Protein AF-A0AAD6ZI91-F1 (afdb_monomer_lite)

Secondary structure (DSSP, 8-state):
-HHHHHHHHHHHHHHHHHHHHHHHHHHHHHHHHHHHHHHHHHHHHHHHHHHHHTT-S-HHHHHHHHHHHHHHHHHHHHHHHHHHHHHHS-TT-HHHHHHHHHHHHHHHHHHHHHHHHHHHHHHHHHHHHHHHHHHTSPP--

Radius of gyration: 24.24 Å; chains: 1; bounding box: 62×18×85 Å

Structure (mmCIF, N/CA/C/O backbone):
data_AF-A0AAD6ZI91-F1
#
_entry.id   AF-A0AAD6ZI91-F1
#
loop_
_atom_site.group_PDB
_atom_site.id
_atom_site.type_symbol
_atom_site.label_atom_id
_atom_site.label_alt_id
_atom_site.label_comp_id
_atom_site.label_asym_id
_atom_site.label_entity_id
_atom_site.label_seq_id
_atom_site.pdbx_PDB_ins_code
_atom_site.Cartn_x
_atom_site.Cartn_y
_atom_site.Cartn_z
_atom_site.occupancy
_atom_site.B_iso_or_equiv
_atom_site.auth_seq_id
_atom_site.auth_comp_id
_atom_site.auth_asym_id
_atom_site.auth_atom_id
_atom_site.pdbx_PDB_model_num
ATOM 1 N N . MET A 1 1 ? 44.464 -7.536 -35.567 1.00 45.00 1 MET A N 1
ATOM 2 C CA . MET A 1 1 ? 43.016 -7.231 -35.688 1.00 45.00 1 MET A CA 1
ATOM 3 C C . MET A 1 1 ? 42.108 -8.171 -34.877 1.00 45.00 1 MET A C 1
ATOM 5 O O . MET A 1 1 ? 40.963 -7.805 -34.660 1.00 45.00 1 MET A O 1
ATOM 9 N N . ALA A 1 2 ? 42.577 -9.328 -34.381 1.00 44.47 2 ALA A N 1
ATOM 10 C CA . ALA A 1 2 ? 41.758 -10.246 -33.571 1.00 44.47 2 ALA A CA 1
ATOM 11 C C . ALA A 1 2 ? 41.501 -9.769 -32.120 1.00 44.47 2 ALA A C 1
ATOM 13 O O . ALA A 1 2 ? 40.443 -10.039 -31.564 1.00 44.47 2 ALA A O 1
ATOM 14 N N . GLU A 1 3 ? 42.417 -9.006 -31.516 1.00 38.66 3 GLU A N 1
ATOM 15 C CA . GLU A 1 3 ? 42.322 -8.605 -30.098 1.00 38.66 3 GLU A CA 1
ATOM 16 C C . GLU A 1 3 ? 41.256 -7.527 -29.821 1.00 38.66 3 GLU A C 1
ATOM 18 O O . GLU A 1 3 ? 40.603 -7.551 -28.779 1.00 38.66 3 GLU A O 1
ATOM 23 N N . LEU A 1 4 ? 40.994 -6.634 -30.783 1.00 39.25 4 LEU A N 1
ATOM 24 C CA . LEU A 1 4 ? 39.933 -5.621 -30.665 1.00 39.25 4 LEU A CA 1
ATOM 25 C C . LEU A 1 4 ? 38.525 -6.225 -30.787 1.00 39.25 4 LEU A C 1
ATOM 27 O O . LEU A 1 4 ? 37.583 -5.711 -30.188 1.00 39.25 4 LEU A O 1
ATOM 31 N N . ALA A 1 5 ? 38.377 -7.336 -31.514 1.00 39.50 5 ALA A N 1
ATOM 32 C CA . ALA A 1 5 ? 37.099 -8.033 -31.649 1.00 39.50 5 ALA A CA 1
ATOM 33 C C . ALA A 1 5 ? 36.721 -8.790 -30.362 1.00 39.50 5 ALA A C 1
ATOM 35 O O . ALA A 1 5 ? 35.559 -8.786 -29.960 1.00 39.50 5 ALA A O 1
ATOM 36 N N . VAL A 1 6 ? 37.703 -9.380 -29.670 1.00 45.41 6 VAL A N 1
ATOM 37 C CA . VAL A 1 6 ? 37.479 -10.126 -28.419 1.00 45.41 6 VAL A CA 1
ATOM 38 C C . VAL A 1 6 ? 37.111 -9.191 -27.260 1.00 45.41 6 VAL A C 1
ATOM 40 O O . VAL A 1 6 ? 36.199 -9.500 -26.493 1.00 45.41 6 VAL A O 1
ATOM 43 N N . GLY A 1 7 ? 37.736 -8.010 -27.169 1.00 40.66 7 GLY A N 1
ATOM 44 C CA . GLY A 1 7 ? 37.388 -7.002 -26.158 1.00 40.66 7 GLY A CA 1
ATOM 45 C C . GLY A 1 7 ? 35.959 -6.460 -26.302 1.00 40.66 7 GLY A C 1
ATOM 46 O O . GLY A 1 7 ? 35.267 -6.254 -25.304 1.00 40.66 7 GLY A O 1
ATOM 47 N N . LEU A 1 8 ? 35.478 -6.300 -27.540 1.00 42.25 8 LEU A N 1
ATOM 48 C CA . LEU A 1 8 ? 34.130 -5.799 -27.822 1.00 42.25 8 LEU A CA 1
ATOM 49 C C . LEU A 1 8 ? 33.044 -6.848 -27.519 1.00 42.25 8 LEU A C 1
ATOM 51 O O . LEU A 1 8 ? 31.996 -6.516 -26.965 1.00 42.25 8 LEU A O 1
ATOM 55 N N . ILE A 1 9 ? 33.320 -8.123 -27.813 1.00 46.88 9 ILE A N 1
ATOM 56 C CA . ILE A 1 9 ? 32.432 -9.248 -27.481 1.00 46.88 9 ILE A CA 1
ATOM 57 C C . ILE A 1 9 ? 32.377 -9.461 -25.958 1.00 46.88 9 ILE A C 1
ATOM 59 O O . ILE A 1 9 ? 31.293 -9.655 -25.407 1.00 46.88 9 ILE A O 1
ATOM 63 N N . GLY A 1 10 ? 33.510 -9.346 -25.255 1.00 42.78 10 GLY A N 1
ATOM 64 C CA . GLY A 1 10 ? 33.567 -9.437 -23.791 1.00 42.78 10 GLY A CA 1
ATOM 65 C C . GLY A 1 10 ? 32.819 -8.303 -23.074 1.00 42.78 10 GLY A C 1
ATOM 66 O O . GLY A 1 10 ? 32.106 -8.547 -22.096 1.00 42.78 10 GLY A O 1
ATOM 67 N N . ALA A 1 11 ? 32.904 -7.072 -23.590 1.00 48.59 11 ALA A N 1
ATOM 68 C CA . ALA A 1 11 ? 32.147 -5.928 -23.077 1.00 48.59 11 ALA A CA 1
ATOM 69 C C . ALA A 1 11 ? 30.633 -6.066 -23.338 1.00 48.59 11 ALA A C 1
ATOM 71 O O . ALA A 1 11 ? 29.820 -5.807 -22.453 1.00 48.59 11 ALA A O 1
ATOM 72 N N . ALA A 1 12 ? 30.232 -6.542 -24.520 1.00 48.31 12 ALA A N 1
ATOM 73 C CA . ALA A 1 12 ? 28.825 -6.793 -24.832 1.00 48.31 12 ALA A CA 1
ATOM 74 C C . ALA A 1 12 ? 28.229 -7.936 -23.986 1.00 48.31 12 ALA A C 1
ATOM 76 O O . ALA A 1 12 ? 27.095 -7.828 -23.516 1.00 48.31 12 ALA A O 1
ATOM 77 N N . ALA A 1 13 ? 28.998 -9.000 -23.728 1.00 49.25 13 ALA A N 1
ATOM 78 C CA . ALA A 1 13 ? 28.570 -10.130 -22.904 1.00 49.25 13 ALA A CA 1
ATOM 79 C C . ALA A 1 13 ? 28.419 -9.761 -21.417 1.00 49.25 13 ALA A C 1
ATOM 81 O O . ALA A 1 13 ? 27.448 -10.162 -20.775 1.00 49.25 13 ALA A O 1
ATOM 82 N N . THR A 1 14 ? 29.329 -8.950 -20.867 1.00 53.03 14 THR A N 1
ATOM 83 C CA . THR A 1 14 ? 29.230 -8.456 -19.479 1.00 53.03 14 THR A CA 1
ATOM 84 C C . THR A 1 14 ? 28.073 -7.476 -19.298 1.00 53.03 14 THR A C 1
ATOM 86 O O . THR A 1 14 ? 27.335 -7.569 -18.315 1.00 53.03 14 THR A O 1
ATOM 89 N N . VAL A 1 15 ? 27.838 -6.600 -20.278 1.00 49.47 15 VAL A N 1
ATOM 90 C CA . VAL A 1 15 ? 26.662 -5.722 -20.300 1.00 49.47 15 VAL A CA 1
ATOM 91 C C . VAL A 1 15 ? 25.368 -6.546 -20.416 1.00 49.47 15 VAL A C 1
ATOM 93 O O . VAL A 1 15 ? 24.434 -6.295 -19.658 1.00 49.47 15 VAL A O 1
ATOM 96 N N . GLY A 1 16 ? 25.323 -7.586 -21.255 1.00 47.31 16 GLY A N 1
ATOM 97 C CA . GLY A 1 16 ? 24.177 -8.500 -21.384 1.00 47.31 16 GLY A CA 1
ATOM 98 C C . GLY A 1 16 ? 23.875 -9.330 -20.124 1.00 47.31 16 GLY A C 1
ATOM 99 O O . GLY A 1 16 ? 22.719 -9.455 -19.710 1.00 47.31 16 GLY A O 1
ATOM 100 N N . ALA A 1 17 ? 24.902 -9.844 -19.444 1.00 49.19 17 ALA A N 1
ATOM 101 C CA . ALA A 1 17 ? 24.739 -10.598 -18.198 1.00 49.19 17 ALA A CA 1
ATOM 102 C C . ALA A 1 17 ? 24.285 -9.703 -17.028 1.00 49.19 17 ALA A C 1
ATOM 104 O O . ALA A 1 17 ? 23.400 -10.088 -16.255 1.00 49.19 17 ALA A O 1
ATOM 105 N N . ALA A 1 18 ? 24.820 -8.479 -16.929 1.00 49.34 18 ALA A N 1
ATOM 106 C CA . ALA A 1 18 ? 24.372 -7.474 -15.964 1.00 49.34 18 ALA A CA 1
ATOM 107 C C . ALA A 1 18 ? 22.937 -6.975 -16.252 1.00 49.34 18 ALA A C 1
ATOM 109 O O . ALA A 1 18 ? 22.188 -6.651 -15.324 1.00 49.34 18 ALA A O 1
ATOM 110 N N . GLN A 1 19 ? 22.515 -6.946 -17.522 1.00 51.47 19 GLN A N 1
ATOM 111 C CA . GLN A 1 19 ? 21.155 -6.582 -17.949 1.00 51.47 19 GLN A CA 1
ATOM 112 C C . GLN A 1 19 ? 20.096 -7.590 -17.479 1.00 51.47 19 GLN A C 1
ATOM 114 O O . GLN A 1 19 ? 19.049 -7.186 -16.963 1.00 51.47 19 GLN A O 1
ATOM 119 N N . LEU A 1 20 ? 20.367 -8.892 -17.609 1.00 48.25 20 LEU A N 1
ATOM 120 C CA . LEU A 1 20 ? 19.436 -9.946 -17.190 1.00 48.25 20 LEU A CA 1
ATOM 121 C C . LEU A 1 20 ? 19.315 -10.045 -15.663 1.00 48.25 20 LEU A C 1
ATOM 123 O O . LEU A 1 20 ? 18.210 -10.189 -15.138 1.00 48.25 20 LEU A O 1
ATOM 127 N N . THR A 1 21 ? 20.420 -9.903 -14.929 1.00 50.53 21 THR A N 1
ATOM 128 C CA . THR A 1 21 ? 20.431 -9.992 -13.456 1.00 50.53 21 THR A CA 1
ATOM 129 C C . THR A 1 21 ? 19.853 -8.750 -12.768 1.00 50.53 21 THR A C 1
ATOM 131 O O . THR A 1 21 ? 19.132 -8.870 -11.774 1.00 50.53 21 THR A O 1
ATOM 134 N N . SER A 1 22 ? 20.094 -7.542 -13.289 1.00 51.53 22 SER A N 1
ATOM 135 C CA . SER A 1 22 ? 19.602 -6.305 -12.659 1.00 51.53 22 SER A CA 1
ATOM 136 C C . SER A 1 22 ? 18.100 -6.057 -12.872 1.00 51.53 22 SER A C 1
ATOM 138 O O . SER A 1 22 ? 17.418 -5.605 -11.943 1.00 51.53 22 SER A O 1
ATOM 140 N N . GLY A 1 23 ? 17.563 -6.393 -14.052 1.00 56.59 23 GLY A N 1
ATOM 141 C CA . GLY A 1 23 ? 16.133 -6.287 -14.365 1.00 56.59 23 GLY A CA 1
ATOM 142 C C . GLY A 1 23 ? 15.273 -7.330 -13.649 1.00 56.59 23 GLY A C 1
ATOM 143 O O . GLY A 1 23 ? 14.232 -6.984 -13.079 1.00 56.59 23 GLY A O 1
ATOM 144 N N . SER A 1 24 ? 15.732 -8.585 -13.613 1.00 64.94 24 SER A N 1
ATOM 145 C CA . SER A 1 24 ? 15.040 -9.679 -12.916 1.00 64.94 24 SER A CA 1
ATOM 146 C C . SER A 1 24 ? 15.066 -9.488 -11.397 1.00 64.94 24 SER A C 1
ATOM 148 O O . SER A 1 24 ? 14.025 -9.569 -10.746 1.00 64.94 24 SER A O 1
ATOM 150 N N . GLY A 1 25 ? 16.218 -9.114 -10.826 1.00 84.06 25 GLY A N 1
ATOM 151 C CA . GLY A 1 25 ? 16.362 -8.909 -9.385 1.00 84.06 25 GLY A CA 1
ATOM 152 C C . GLY A 1 25 ? 15.612 -7.685 -8.847 1.00 84.06 25 GLY A C 1
ATOM 153 O O . GLY A 1 25 ? 15.136 -7.690 -7.711 1.00 84.06 25 GLY A O 1
ATOM 154 N N . PHE A 1 26 ? 15.485 -6.600 -9.621 1.00 87.50 26 PHE A N 1
ATOM 155 C CA . PHE A 1 26 ? 14.633 -5.473 -9.219 1.00 87.50 26 PHE A CA 1
ATOM 156 C C . PHE A 1 26 ? 13.160 -5.886 -9.182 1.00 87.50 26 PHE A C 1
ATOM 158 O O . PHE A 1 26 ? 12.507 -5.721 -8.152 1.00 87.50 26 PHE A O 1
ATOM 165 N N . THR A 1 27 ? 12.678 -6.469 -10.274 1.00 89.44 27 THR A N 1
ATOM 166 C CA . THR A 1 27 ? 11.283 -6.879 -10.436 1.00 89.44 27 THR A CA 1
ATOM 167 C C . THR A 1 27 ? 10.875 -7.913 -9.390 1.00 89.44 27 THR A C 1
ATOM 169 O O . THR A 1 27 ? 9.946 -7.658 -8.628 1.00 89.44 27 THR A O 1
ATOM 172 N N . GLY A 1 28 ? 11.632 -9.006 -9.245 1.00 90.12 28 GLY A N 1
ATOM 173 C CA . GLY A 1 28 ? 11.311 -10.074 -8.294 1.00 90.12 28 GLY A CA 1
ATOM 174 C C . GLY A 1 28 ? 11.256 -9.597 -6.837 1.00 90.12 28 GLY A C 1
ATOM 175 O O . GLY A 1 28 ? 10.361 -9.982 -6.085 1.00 90.12 28 GLY A O 1
ATOM 176 N N . ARG A 1 29 ? 12.140 -8.673 -6.427 1.00 93.31 29 ARG A N 1
ATOM 177 C CA . ARG A 1 29 ? 12.071 -8.063 -5.081 1.00 93.31 29 ARG A CA 1
ATOM 178 C C . ARG A 1 29 ? 10.816 -7.219 -4.886 1.00 93.31 29 ARG A C 1
ATOM 180 O O . ARG A 1 29 ? 10.263 -7.188 -3.784 1.00 93.31 29 ARG A O 1
ATOM 187 N N . HIS A 1 30 ? 10.391 -6.500 -5.919 1.00 94.81 30 HIS A N 1
ATOM 188 C CA . HIS A 1 30 ? 9.218 -5.638 -5.846 1.00 94.81 30 HIS A CA 1
ATOM 189 C C . HIS A 1 30 ? 7.910 -6.430 -5.900 1.00 94.81 30 HIS A C 1
ATOM 191 O O . HIS A 1 30 ? 7.015 -6.111 -5.122 1.00 94.81 30 HIS A O 1
ATOM 197 N N . GLU A 1 31 ? 7.840 -7.503 -6.686 1.00 93.94 31 GLU A N 1
ATOM 198 C CA . GLU A 1 31 ? 6.738 -8.473 -6.657 1.00 93.94 31 GLU A CA 1
ATOM 199 C C . GLU A 1 31 ? 6.641 -9.187 -5.311 1.00 93.94 31 GLU A C 1
ATOM 201 O O . GLU A 1 31 ? 5.564 -9.276 -4.731 1.00 93.94 31 GLU A O 1
ATOM 206 N N . SER A 1 32 ? 7.771 -9.655 -4.770 1.00 95.06 32 SER A N 1
ATOM 207 C CA . SER A 1 32 ? 7.792 -10.271 -3.443 1.00 95.06 32 SER A CA 1
ATOM 208 C C . SER A 1 32 ? 7.345 -9.289 -2.364 1.00 95.06 32 SER A C 1
ATOM 210 O O . SER A 1 32 ? 6.570 -9.664 -1.492 1.00 95.06 32 SER A O 1
ATOM 212 N N . SER A 1 33 ? 7.798 -8.029 -2.440 1.00 94.56 33 SER A N 1
ATOM 213 C CA . SER A 1 33 ? 7.320 -6.980 -1.533 1.00 94.56 33 SER A CA 1
ATOM 214 C C . SER A 1 33 ? 5.816 -6.779 -1.699 1.00 94.56 33 SER A C 1
ATOM 216 O O . SER A 1 33 ? 5.113 -6.765 -0.708 1.00 94.56 33 SER A O 1
ATOM 218 N N . HIS A 1 34 ? 5.316 -6.661 -2.932 1.00 95.50 34 HIS A N 1
ATOM 219 C CA . HIS A 1 34 ? 3.890 -6.486 -3.210 1.00 95.50 34 HIS A CA 1
ATOM 220 C C . HIS A 1 34 ? 3.045 -7.622 -2.617 1.00 95.50 34 HIS A C 1
ATOM 222 O O . HIS A 1 34 ? 2.086 -7.347 -1.907 1.00 95.50 34 HIS A O 1
ATOM 228 N N . ARG A 1 35 ? 3.450 -8.887 -2.806 1.00 95.75 35 ARG A N 1
ATOM 229 C CA . ARG A 1 35 ? 2.781 -10.039 -2.175 1.00 95.75 35 ARG A CA 1
ATOM 230 C C . ARG A 1 35 ? 2.750 -9.928 -0.650 1.00 95.75 35 ARG A C 1
ATOM 232 O O . ARG A 1 35 ? 1.738 -10.256 -0.045 1.00 95.75 35 ARG A O 1
ATOM 239 N N . GLN A 1 36 ? 3.841 -9.470 -0.035 1.00 95.81 36 GLN A N 1
ATOM 240 C CA . GLN A 1 36 ? 3.896 -9.263 1.412 1.00 95.81 36 GLN A CA 1
ATOM 241 C C . GLN A 1 36 ? 2.942 -8.151 1.870 1.00 95.81 36 GLN A C 1
ATOM 243 O O . GLN A 1 36 ? 2.226 -8.357 2.845 1.00 95.81 36 GLN A O 1
ATOM 248 N N . GLU A 1 37 ? 2.895 -7.019 1.161 1.00 94.75 37 GLU A N 1
ATOM 249 C CA . GLU A 1 37 ? 1.968 -5.925 1.480 1.00 94.75 37 GLU A CA 1
ATOM 250 C C . GLU A 1 37 ? 0.502 -6.390 1.372 1.00 94.75 37 GLU A C 1
ATOM 252 O O . GLU A 1 37 ? -0.268 -6.144 2.292 1.00 94.75 37 GLU A O 1
ATOM 257 N N . MET A 1 38 ? 0.139 -7.160 0.335 1.00 94.62 38 MET A N 1
ATOM 258 C CA . MET A 1 38 ? -1.216 -7.723 0.196 1.00 94.62 38 MET A CA 1
ATOM 259 C C . MET A 1 38 ? -1.599 -8.646 1.361 1.00 94.62 38 MET A C 1
ATOM 261 O O . MET A 1 38 ? -2.737 -8.636 1.834 1.00 94.62 38 MET A O 1
ATOM 265 N N . ILE A 1 39 ? -0.657 -9.483 1.812 1.00 96.38 39 ILE A N 1
ATOM 266 C CA . ILE A 1 39 ? -0.866 -10.363 2.970 1.00 96.38 39 ILE A CA 1
ATOM 267 C C . ILE A 1 39 ? -1.090 -9.523 4.230 1.00 96.38 39 ILE A C 1
ATOM 269 O O . ILE A 1 39 ? -1.970 -9.845 5.025 1.00 96.38 39 ILE A O 1
ATOM 273 N N . GLU A 1 40 ? -0.323 -8.447 4.411 1.00 94.94 40 GLU A N 1
ATOM 274 C CA . GLU A 1 40 ? -0.474 -7.536 5.546 1.00 94.94 40 GLU A CA 1
ATOM 275 C C . GLU A 1 40 ? -1.824 -6.808 5.520 1.00 94.94 40 GLU A C 1
ATOM 277 O O . GLU A 1 40 ? -2.512 -6.780 6.539 1.00 94.94 40 GLU A O 1
ATOM 282 N N . THR A 1 41 ? -2.262 -6.315 4.360 1.00 94.81 41 THR A N 1
ATOM 283 C CA . THR A 1 41 ? -3.594 -5.717 4.176 1.00 94.81 41 THR A CA 1
ATOM 284 C C . THR A 1 41 ? -4.699 -6.696 4.542 1.00 94.81 41 THR A C 1
ATOM 286 O O . THR A 1 41 ? -5.577 -6.360 5.336 1.00 94.81 41 THR A O 1
ATOM 289 N N . ARG A 1 42 ? -4.636 -7.933 4.027 1.00 94.88 42 ARG A N 1
ATOM 290 C CA . ARG A 1 42 ? -5.619 -8.976 4.351 1.00 94.88 42 ARG A CA 1
ATOM 291 C C . ARG A 1 42 ? -5.630 -9.288 5.844 1.00 94.88 42 ARG A C 1
ATOM 293 O O . ARG A 1 42 ? -6.695 -9.296 6.446 1.00 94.88 42 ARG A O 1
ATOM 300 N N . ARG A 1 43 ? -4.458 -9.457 6.458 1.00 95.56 43 ARG A N 1
ATOM 301 C CA . ARG A 1 43 ? -4.350 -9.692 7.902 1.00 95.56 43 ARG A CA 1
ATOM 302 C C . ARG A 1 43 ? -4.954 -8.545 8.711 1.00 95.56 43 ARG A C 1
ATOM 304 O O . ARG A 1 43 ? -5.666 -8.796 9.675 1.00 95.56 43 ARG A O 1
ATOM 311 N N . ASN A 1 44 ? -4.698 -7.297 8.321 1.00 94.38 44 ASN A N 1
ATOM 312 C CA . ASN A 1 44 ? -5.301 -6.139 8.974 1.00 94.38 44 ASN A CA 1
ATOM 313 C C . ASN A 1 44 ? -6.832 -6.147 8.838 1.00 94.38 44 ASN A C 1
ATOM 315 O O . ASN A 1 44 ? -7.521 -5.782 9.784 1.00 94.38 44 ASN A O 1
ATOM 319 N N . MET A 1 45 ? -7.377 -6.575 7.698 1.00 93.94 45 MET A N 1
ATOM 320 C CA . MET A 1 45 ? -8.825 -6.727 7.528 1.00 93.94 45 MET A CA 1
ATOM 321 C C . MET A 1 45 ? -9.400 -7.819 8.432 1.00 93.94 45 MET A C 1
ATOM 323 O O . MET A 1 45 ? -10.400 -7.574 9.101 1.00 93.94 45 MET A O 1
ATOM 327 N N . ASP A 1 46 ? -8.763 -8.987 8.486 1.00 93.75 46 ASP A N 1
ATOM 328 C CA . ASP A 1 46 ? -9.210 -10.105 9.323 1.00 93.75 46 ASP A CA 1
ATOM 329 C C . ASP A 1 46 ? -9.198 -9.717 10.814 1.00 93.75 46 ASP A C 1
ATOM 331 O O . ASP A 1 46 ? -10.179 -9.926 11.532 1.00 93.75 46 ASP A O 1
ATOM 335 N N . ASP A 1 47 ? -8.123 -9.058 11.260 1.00 91.75 47 ASP A N 1
ATOM 336 C CA . ASP A 1 47 ? -7.989 -8.527 12.619 1.00 91.75 47 ASP A CA 1
ATOM 337 C C . ASP A 1 47 ? -9.081 -7.491 12.940 1.00 91.75 47 ASP A C 1
ATOM 339 O O . ASP A 1 47 ? -9.629 -7.487 14.047 1.00 91.75 47 ASP A O 1
ATOM 343 N N . PHE A 1 48 ? -9.413 -6.619 11.983 1.00 92.69 48 PHE A N 1
ATOM 344 C CA . PHE A 1 48 ? -10.465 -5.619 12.152 1.00 92.69 48 PHE A CA 1
ATOM 345 C C . PHE A 1 48 ? -11.849 -6.260 12.274 1.00 92.69 48 PHE A C 1
ATOM 347 O O . PHE A 1 48 ? -12.604 -5.919 13.181 1.00 92.69 48 PHE A O 1
ATOM 354 N N . ILE A 1 49 ? -12.172 -7.221 11.403 1.00 90.88 49 ILE A N 1
ATOM 355 C CA . ILE A 1 49 ? -13.453 -7.943 11.413 1.00 90.88 49 ILE A CA 1
ATOM 356 C C . ILE A 1 49 ? -13.646 -8.674 12.747 1.00 90.88 49 ILE A C 1
ATOM 358 O O . ILE A 1 49 ? -14.732 -8.626 13.333 1.00 90.88 49 ILE A O 1
ATOM 362 N N . ALA A 1 50 ? -12.587 -9.289 13.279 1.00 89.25 50 ALA A N 1
ATOM 363 C CA . ALA A 1 50 ? -12.624 -9.901 14.603 1.00 89.25 50 ALA A CA 1
ATOM 364 C C . ALA A 1 50 ? -12.951 -8.868 15.702 1.00 89.25 50 ALA A C 1
ATOM 366 O O . ALA A 1 50 ? -13.813 -9.118 16.548 1.00 89.25 50 ALA A O 1
ATOM 367 N N . ASN A 1 51 ? -12.335 -7.681 15.665 1.00 86.12 51 ASN A N 1
ATOM 368 C CA . ASN A 1 51 ? -12.624 -6.608 16.623 1.00 86.12 51 ASN A CA 1
ATOM 369 C C . ASN A 1 51 ? -14.053 -6.054 16.471 1.00 86.12 51 ASN A C 1
ATOM 371 O O . ASN A 1 51 ? -14.721 -5.814 17.482 1.00 86.12 51 ASN A O 1
ATOM 375 N N . LEU A 1 52 ? -14.544 -5.903 15.238 1.00 88.38 52 LEU A N 1
ATOM 376 C CA . LEU A 1 52 ? -15.902 -5.444 14.940 1.00 88.38 52 LEU A CA 1
ATOM 377 C C . LEU A 1 52 ? -16.949 -6.395 15.536 1.00 88.38 52 LEU A C 1
ATOM 379 O O . LEU A 1 52 ? -17.848 -5.953 16.248 1.00 88.38 52 LEU A O 1
ATOM 383 N N . SER A 1 53 ? -16.771 -7.710 15.352 1.00 85.12 53 SER A N 1
ATOM 384 C CA . SER A 1 53 ? -17.676 -8.734 15.903 1.00 85.12 53 SER A CA 1
ATOM 385 C C . SER A 1 53 ? -17.771 -8.712 17.435 1.00 85.12 53 SER A C 1
ATOM 387 O O . SER A 1 53 ? -18.775 -9.124 18.010 1.00 85.12 53 SER A O 1
ATOM 389 N N . SER A 1 54 ? -16.743 -8.185 18.107 1.00 84.19 54 SER A N 1
ATOM 390 C CA . SER A 1 54 ? -16.694 -8.056 19.565 1.00 84.19 54 SER A CA 1
ATOM 391 C C . SER A 1 54 ? -17.307 -6.756 20.109 1.00 84.19 54 SER A C 1
ATOM 393 O O . SER A 1 54 ? -17.252 -6.525 21.319 1.00 84.19 54 SER A O 1
ATOM 395 N N . GLY A 1 55 ? -17.857 -5.895 19.241 1.00 83.81 55 GLY A N 1
ATOM 396 C CA . GLY A 1 55 ? -18.470 -4.616 19.623 1.00 83.81 55 GLY A CA 1
ATOM 397 C C . GLY A 1 55 ? -17.476 -3.573 20.151 1.00 83.81 55 GLY A C 1
ATOM 398 O O . GLY A 1 55 ? -17.852 -2.697 20.927 1.00 83.81 55 GLY A O 1
ATOM 399 N N . GLN A 1 56 ? -16.192 -3.690 19.796 1.00 81.25 56 GLN A N 1
ATOM 400 C CA . GLN A 1 56 ? -15.103 -2.833 20.308 1.00 81.25 56 GLN A CA 1
ATOM 401 C C . GLN A 1 56 ? -14.772 -1.636 19.413 1.00 81.25 56 GLN A C 1
ATOM 403 O O . GLN A 1 56 ? -13.955 -0.788 19.785 1.00 81.25 56 GLN A O 1
ATOM 408 N N . VAL A 1 57 ? -15.391 -1.596 18.240 1.00 89.19 57 VAL A N 1
ATOM 409 C CA . VAL A 1 57 ? -15.181 -0.605 17.192 1.00 89.19 57 VAL A CA 1
ATOM 410 C C . VAL A 1 57 ? -16.428 0.269 17.127 1.00 89.19 57 VAL A C 1
ATOM 412 O O . VAL A 1 57 ? -17.546 -0.249 17.129 1.00 89.19 57 VAL A O 1
ATOM 415 N N . THR A 1 58 ? -16.249 1.587 17.102 1.00 90.81 58 THR A N 1
ATOM 416 C CA . THR A 1 58 ? -17.359 2.517 16.865 1.00 90.81 58 THR A CA 1
ATOM 417 C C . THR A 1 58 ? -17.709 2.578 15.375 1.00 90.81 58 THR A C 1
ATOM 419 O O . THR A 1 58 ? -16.911 2.213 14.515 1.00 90.81 58 THR A O 1
ATOM 422 N N . GLN A 1 59 ? -18.897 3.085 15.043 1.00 92.12 59 GLN A N 1
ATOM 423 C CA . GLN A 1 59 ? -19.301 3.251 13.643 1.00 92.12 59 GLN A CA 1
ATOM 424 C C . GLN A 1 59 ? -18.357 4.186 12.862 1.00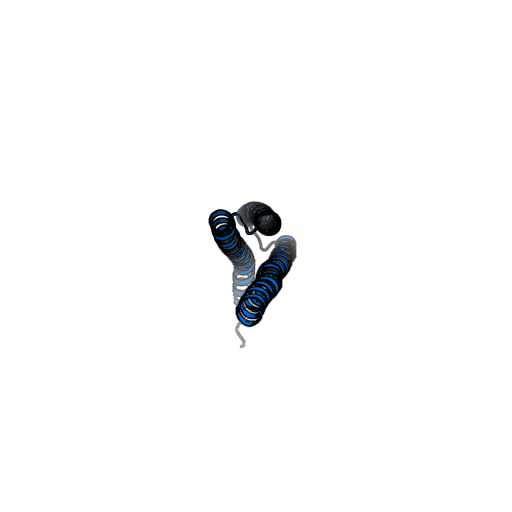 92.12 59 GLN A C 1
ATOM 426 O O . GLN A 1 59 ? -18.067 3.942 11.692 1.00 92.12 59 GLN A O 1
ATOM 431 N N . ASP A 1 60 ? -17.847 5.238 13.507 1.00 92.75 60 ASP A N 1
ATOM 432 C CA . ASP A 1 60 ? -16.914 6.177 12.875 1.00 92.75 60 ASP A CA 1
ATOM 433 C C . ASP A 1 60 ? -15.572 5.512 12.549 1.00 92.75 60 ASP A C 1
ATOM 435 O O . ASP A 1 60 ? -15.028 5.703 11.460 1.00 92.75 60 ASP A O 1
ATOM 439 N N . GLU A 1 61 ? -15.066 4.679 13.459 1.00 92.38 61 GLU A N 1
ATOM 440 C CA . GLU A 1 61 ? -13.838 3.904 13.257 1.00 92.38 61 GLU A CA 1
ATOM 441 C C . GLU A 1 61 ? -13.998 2.852 12.164 1.00 92.38 61 GLU A C 1
ATOM 443 O O . GLU A 1 61 ? -13.084 2.640 11.369 1.00 92.38 61 GLU A O 1
ATOM 448 N N . GLU A 1 62 ? -15.168 2.216 12.087 1.00 93.75 62 GLU A N 1
ATOM 449 C CA . GLU A 1 62 ? -15.520 1.334 10.978 1.00 93.75 62 GLU A CA 1
ATOM 450 C C . GLU A 1 62 ? -15.486 2.072 9.646 1.00 93.75 62 GLU A C 1
ATOM 452 O O . GLU A 1 62 ? -14.827 1.626 8.703 1.00 93.75 62 GLU A O 1
ATOM 457 N N . LEU A 1 63 ? -16.124 3.236 9.567 1.00 95.50 63 LEU A N 1
ATOM 458 C CA . LEU A 1 63 ? -16.142 4.025 8.345 1.00 95.50 63 LEU A CA 1
ATOM 459 C C . LEU A 1 63 ? -14.736 4.496 7.941 1.00 95.50 63 LEU A C 1
ATOM 461 O O . LEU A 1 63 ? -14.382 4.449 6.758 1.00 95.50 63 LEU A O 1
ATOM 465 N N . GLU A 1 64 ? -13.923 4.939 8.901 1.00 95.50 64 GLU A N 1
ATOM 466 C CA . GLU A 1 64 ? -12.533 5.336 8.665 1.00 95.50 64 GLU A CA 1
ATOM 467 C C . GLU A 1 64 ? -11.677 4.155 8.189 1.00 95.50 64 GLU A C 1
ATOM 469 O O . GLU A 1 64 ? -10.924 4.284 7.212 1.00 95.50 64 GLU A O 1
ATOM 474 N N . PHE A 1 65 ? -11.835 2.987 8.814 1.00 95.00 65 PHE A N 1
ATOM 475 C CA . PHE A 1 65 ? -11.138 1.771 8.417 1.00 95.00 65 PHE A CA 1
ATOM 476 C C . PHE A 1 65 ? -11.509 1.357 6.991 1.00 95.00 65 PHE A C 1
ATOM 478 O O . PHE A 1 65 ? -10.620 1.137 6.167 1.00 95.00 65 PHE A O 1
ATOM 485 N N . LEU A 1 66 ? -12.803 1.321 6.654 1.00 95.06 66 LEU A N 1
ATOM 486 C CA . LEU A 1 66 ? -13.282 0.955 5.316 1.00 95.06 66 LEU A CA 1
ATOM 487 C C . LEU A 1 66 ? -12.745 1.905 4.236 1.00 95.06 66 LEU A C 1
ATOM 489 O O . LEU A 1 66 ? -12.247 1.454 3.202 1.00 95.06 66 LEU A O 1
ATOM 493 N N . ARG A 1 67 ? -12.757 3.220 4.491 1.00 96.94 67 ARG A N 1
ATOM 494 C CA . ARG A 1 67 ? -12.182 4.222 3.573 1.00 96.94 67 ARG A CA 1
ATOM 495 C C . ARG A 1 67 ? -10.682 4.019 3.374 1.00 96.94 67 ARG A C 1
ATOM 497 O O . ARG A 1 67 ? -10.186 4.102 2.245 1.00 96.94 67 ARG A O 1
ATOM 504 N N . THR A 1 68 ? -9.956 3.757 4.460 1.00 96.06 68 THR A N 1
ATOM 505 C CA . THR A 1 68 ? -8.507 3.526 4.418 1.00 96.06 68 THR A CA 1
ATOM 506 C C . THR A 1 68 ? -8.183 2.227 3.686 1.00 96.06 68 THR A C 1
ATOM 508 O O . THR A 1 68 ? -7.275 2.213 2.855 1.00 96.06 68 THR A O 1
ATOM 511 N N . ARG A 1 69 ? -8.972 1.169 3.902 1.00 95.44 69 ARG A N 1
ATOM 512 C CA . ARG A 1 69 ? -8.860 -0.121 3.212 1.00 95.44 69 ARG A CA 1
ATOM 513 C C . ARG A 1 69 ? -9.029 0.045 1.709 1.00 95.44 69 ARG A C 1
ATOM 515 O O . ARG A 1 69 ? -8.181 -0.407 0.947 1.00 95.44 69 A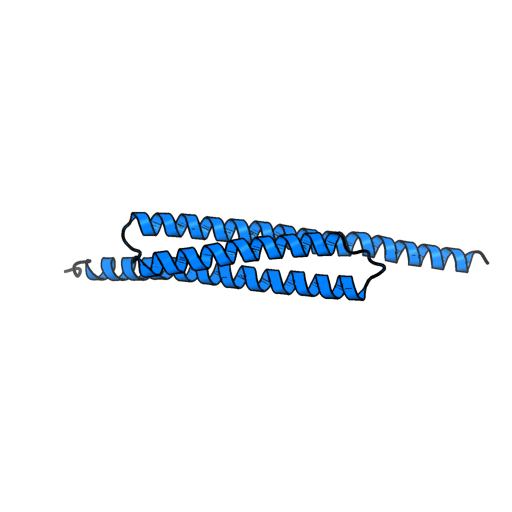RG A O 1
ATOM 522 N N . ASP A 1 70 ? -10.079 0.730 1.270 1.00 96.62 70 ASP A N 1
ATOM 523 C CA . ASP A 1 70 ? -10.329 0.928 -0.162 1.00 96.62 70 ASP A CA 1
ATOM 524 C C . ASP A 1 70 ? -9.201 1.730 -0.818 1.00 96.62 70 ASP A C 1
ATOM 526 O O . ASP A 1 70 ? -8.807 1.476 -1.960 1.00 96.62 70 ASP A O 1
ATOM 530 N N . ARG A 1 71 ? -8.629 2.691 -0.084 1.00 97.00 71 ARG A N 1
ATOM 531 C CA . ARG A 1 71 ? -7.438 3.416 -0.528 1.00 97.00 71 ARG A CA 1
ATOM 532 C C . ARG A 1 71 ? -6.206 2.511 -0.594 1.00 97.00 71 ARG A C 1
ATOM 534 O O . ARG A 1 71 ? -5.469 2.623 -1.571 1.00 97.00 71 ARG A O 1
ATOM 541 N N . ALA A 1 72 ? -5.989 1.640 0.391 1.00 94.94 72 ALA A N 1
ATOM 542 C CA . ALA A 1 72 ? -4.884 0.683 0.407 1.00 94.94 72 ALA A CA 1
ATOM 543 C C . ALA A 1 72 ? -4.966 -0.273 -0.790 1.00 94.94 72 ALA A C 1
ATOM 545 O O . ALA A 1 72 ? -4.021 -0.323 -1.571 1.00 94.94 72 ALA A O 1
ATOM 546 N N . ILE A 1 73 ? -6.124 -0.899 -1.024 1.00 94.75 73 ILE A N 1
ATOM 547 C CA . ILE A 1 73 ? -6.352 -1.820 -2.151 1.00 94.75 73 ILE A CA 1
ATOM 548 C C . ILE A 1 73 ? -6.105 -1.125 -3.497 1.00 94.75 73 ILE A C 1
ATOM 550 O O . ILE A 1 73 ? -5.398 -1.650 -4.358 1.00 94.75 73 ILE A O 1
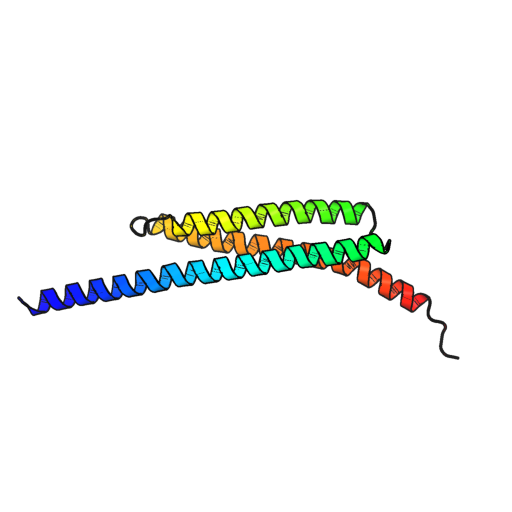ATOM 554 N N . ARG A 1 74 ? -6.639 0.091 -3.694 1.00 96.81 74 ARG A N 1
ATOM 555 C CA . ARG A 1 74 ? -6.355 0.865 -4.917 1.00 96.81 74 ARG A CA 1
ATOM 556 C C . ARG A 1 74 ? -4.861 1.140 -5.075 1.00 96.81 74 ARG A C 1
ATOM 558 O O . ARG A 1 74 ? -4.322 0.996 -6.168 1.00 96.81 74 ARG A O 1
ATOM 565 N N . GLN A 1 75 ? -4.184 1.519 -3.993 1.00 96.38 75 GLN A N 1
ATOM 566 C CA . GLN A 1 75 ? -2.764 1.849 -4.038 1.00 96.38 75 GLN A CA 1
ATOM 567 C C . GLN A 1 75 ? -1.876 0.621 -4.293 1.00 96.38 75 GLN A C 1
ATOM 569 O O . GLN A 1 75 ? -0.850 0.769 -4.964 1.00 96.38 75 GLN A O 1
ATOM 574 N N . GLU A 1 76 ? -2.271 -0.554 -3.798 1.00 95.38 76 GLU A N 1
ATOM 575 C CA . GLU A 1 76 ? -1.651 -1.850 -4.093 1.00 95.38 76 GLU A CA 1
ATOM 576 C C . GLU A 1 76 ? -1.762 -2.190 -5.578 1.00 95.38 76 GLU A C 1
ATOM 578 O O . GLU A 1 76 ? -0.743 -2.463 -6.214 1.00 95.38 76 GLU A O 1
ATOM 583 N N . ASN A 1 77 ? -2.962 -2.069 -6.155 1.00 96.44 77 ASN A N 1
ATOM 584 C CA . ASN A 1 77 ? -3.178 -2.293 -7.586 1.00 96.44 77 ASN A CA 1
ATOM 585 C C . ASN A 1 77 ? -2.300 -1.362 -8.433 1.00 96.44 77 ASN A C 1
ATOM 587 O O . ASN A 1 77 ? -1.559 -1.823 -9.298 1.00 96.44 77 ASN A O 1
ATOM 591 N N . GLU A 1 78 ? -2.277 -0.063 -8.119 1.00 97.06 78 GLU A N 1
ATOM 592 C CA . GLU A 1 78 ? -1.397 0.894 -8.803 1.00 97.06 78 GLU A CA 1
ATOM 593 C C . GLU A 1 78 ? 0.093 0.538 -8.643 1.00 97.06 78 GLU A C 1
ATOM 595 O O . GLU A 1 78 ? 0.906 0.769 -9.544 1.00 97.06 78 GLU A O 1
ATOM 600 N N . TYR A 1 79 ? 0.496 0.011 -7.482 1.00 97.44 79 TYR A N 1
ATOM 601 C CA . TYR A 1 79 ? 1.868 -0.433 -7.258 1.00 97.44 79 TYR A CA 1
ATOM 602 C C . TYR A 1 79 ? 2.203 -1.636 -8.147 1.00 97.44 79 TYR A C 1
ATOM 604 O O . TYR A 1 79 ? 3.248 -1.612 -8.806 1.00 97.44 79 TYR A O 1
ATOM 612 N N . HIS A 1 80 ? 1.311 -2.624 -8.232 1.00 96.12 80 HIS A N 1
ATOM 613 C CA . HIS A 1 80 ? 1.451 -3.762 -9.134 1.00 96.12 80 HIS A CA 1
ATOM 614 C C . HIS A 1 80 ? 1.534 -3.328 -10.603 1.00 96.12 80 HIS A C 1
ATOM 616 O O . HIS A 1 80 ? 2.500 -3.664 -11.286 1.00 96.12 80 HIS A O 1
ATOM 622 N N . GLU A 1 81 ? 0.614 -2.483 -11.065 1.00 96.38 81 GLU A N 1
ATOM 623 C CA . GLU A 1 81 ? 0.617 -1.939 -12.429 1.00 96.38 81 GLU A CA 1
ATOM 624 C C . GLU A 1 81 ? 1.916 -1.195 -12.761 1.00 96.38 81 GLU A C 1
ATOM 626 O O . GLU A 1 81 ? 2.426 -1.260 -13.884 1.00 96.38 81 GLU A O 1
ATOM 631 N N . THR A 1 82 ? 2.497 -0.496 -11.782 1.00 95.50 82 THR A N 1
ATOM 632 C CA . THR A 1 82 ? 3.771 0.205 -11.976 1.00 95.50 82 THR A CA 1
ATOM 633 C C . THR A 1 82 ? 4.940 -0.783 -12.109 1.00 95.50 82 THR A C 1
ATOM 635 O O . THR A 1 82 ? 5.8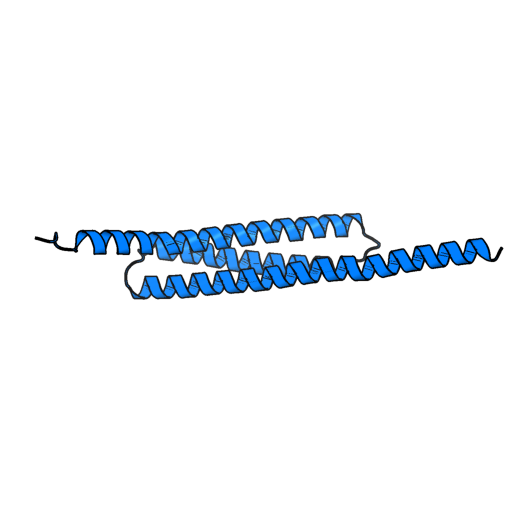80 -0.511 -12.861 1.00 95.50 82 THR A O 1
ATOM 638 N N . ILE A 1 83 ? 4.893 -1.931 -11.418 1.00 94.38 83 ILE A N 1
ATOM 639 C CA . ILE A 1 83 ? 5.860 -3.027 -11.599 1.00 94.38 83 ILE A CA 1
ATOM 640 C C . ILE A 1 83 ? 5.730 -3.605 -13.012 1.00 94.38 83 ILE A C 1
ATOM 6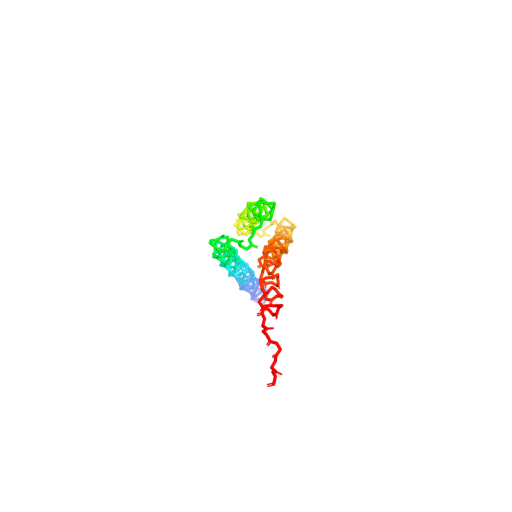42 O O . ILE A 1 83 ? 6.740 -3.699 -13.711 1.00 94.38 83 ILE A O 1
ATOM 646 N N . GLU A 1 84 ? 4.513 -3.911 -13.466 1.00 93.75 84 GLU A N 1
ATOM 647 C CA . GLU A 1 84 ? 4.271 -4.423 -14.823 1.00 93.75 84 GLU A CA 1
ATOM 648 C C . GLU A 1 84 ? 4.723 -3.423 -15.896 1.00 93.75 84 GLU A C 1
ATOM 650 O O . GLU A 1 84 ? 5.447 -3.770 -16.831 1.00 93.75 84 GLU A O 1
ATOM 655 N N . SER A 1 85 ? 4.419 -2.139 -15.700 1.00 92.62 85 SER A N 1
ATOM 656 C CA . SER A 1 85 ? 4.880 -1.059 -16.580 1.00 92.62 85 SER A CA 1
ATOM 657 C C . SER A 1 85 ? 6.407 -0.959 -16.640 1.00 92.62 85 SER A C 1
ATOM 659 O O . SER A 1 85 ? 6.970 -0.629 -17.682 1.00 92.62 85 SER A O 1
ATOM 661 N N . TYR A 1 86 ? 7.104 -1.218 -15.529 1.00 91.38 86 TYR A N 1
ATOM 662 C CA . TYR A 1 86 ? 8.567 -1.237 -15.500 1.00 91.38 86 TYR A CA 1
ATOM 663 C C . TYR A 1 86 ? 9.142 -2.439 -16.262 1.00 91.38 86 TYR A C 1
ATOM 665 O O . TYR A 1 86 ? 10.149 -2.282 -16.960 1.00 91.38 86 TYR A O 1
ATOM 673 N N . LYS A 1 87 ? 8.510 -3.618 -16.159 1.00 88.62 87 LYS A N 1
ATOM 674 C CA . LYS A 1 87 ? 8.903 -4.817 -16.918 1.00 88.62 87 LYS A CA 1
ATOM 675 C C . LYS A 1 87 ? 8.778 -4.597 -18.423 1.00 88.62 87 LYS A C 1
ATOM 677 O O . LYS A 1 87 ? 9.690 -4.965 -19.158 1.00 88.62 87 LYS A O 1
ATOM 682 N N . GLY A 1 88 ? 7.676 -3.979 -18.852 1.00 85.75 88 GLY A N 1
ATOM 683 C CA . GLY A 1 88 ? 7.388 -3.717 -20.263 1.00 85.75 88 GLY A CA 1
ATOM 684 C C . GLY A 1 88 ? 8.266 -2.638 -20.904 1.00 85.75 88 GLY A C 1
ATOM 685 O O . GLY A 1 88 ? 8.318 -2.544 -22.127 1.00 85.75 88 GLY A O 1
ATOM 686 N N . GLU A 1 89 ? 8.977 -1.820 -20.119 1.00 87.12 89 GLU A N 1
ATOM 687 C CA . GLU A 1 89 ? 9.806 -0.750 -20.675 1.00 87.12 89 GLU A CA 1
ATOM 688 C C . GLU A 1 89 ? 11.122 -1.283 -21.256 1.00 87.12 89 GLU A C 1
ATOM 690 O O . GLU A 1 89 ? 11.945 -1.904 -20.565 1.00 87.12 89 GLU A O 1
ATOM 695 N N . THR A 1 90 ? 11.369 -0.956 -22.522 1.00 79.88 90 THR A N 1
ATOM 696 C CA . THR A 1 90 ? 12.602 -1.317 -23.216 1.00 79.88 90 THR A CA 1
ATOM 697 C C . THR A 1 90 ? 13.803 -0.565 -22.641 1.00 79.88 90 THR A C 1
ATOM 699 O O . THR A 1 90 ? 13.730 0.612 -22.290 1.00 79.88 90 THR A O 1
ATOM 702 N N . TRP A 1 91 ? 14.952 -1.236 -22.567 1.00 72.25 91 TRP A N 1
ATOM 703 C CA . TRP A 1 91 ? 16.184 -0.642 -22.039 1.00 72.25 91 TRP A CA 1
ATOM 704 C C . TRP A 1 91 ? 16.754 0.480 -22.907 1.00 72.25 91 TRP A C 1
ATOM 706 O O . TRP A 1 91 ? 17.438 1.344 -22.372 1.00 72.25 91 TRP A O 1
ATOM 716 N N . PHE A 1 92 ? 16.418 0.528 -24.200 1.00 79.00 92 PHE A N 1
ATOM 717 C CA . PHE A 1 92 ? 16.794 1.639 -25.081 1.00 79.00 92 PHE A CA 1
ATOM 718 C C . PHE A 1 92 ? 16.228 2.990 -24.602 1.00 79.00 92 PHE A C 1
ATOM 720 O O . PHE A 1 92 ? 16.806 4.033 -24.888 1.00 79.00 92 PHE A O 1
ATOM 727 N N . ASN A 1 93 ? 15.182 2.975 -23.765 1.00 84.06 93 ASN A N 1
ATOM 728 C CA . ASN A 1 93 ? 14.614 4.159 -23.125 1.00 84.06 93 ASN A CA 1
ATOM 729 C C . ASN A 1 93 ? 15.090 4.305 -21.666 1.00 84.06 93 ASN A C 1
ATOM 731 O O . ASN A 1 93 ? 14.276 4.346 -20.738 1.00 84.06 93 ASN A O 1
ATOM 735 N N . LEU A 1 94 ? 16.408 4.390 -21.438 1.00 83.94 94 LEU A N 1
ATOM 736 C CA . LEU A 1 94 ? 17.009 4.408 -20.090 1.00 83.94 94 LEU A CA 1
ATOM 737 C C . LEU A 1 94 ? 16.394 5.458 -19.150 1.00 83.94 94 LEU A C 1
ATOM 739 O O . LEU A 1 94 ? 16.083 5.141 -18.001 1.00 83.94 94 LEU A O 1
ATOM 743 N N . LEU A 1 95 ? 16.158 6.684 -19.632 1.00 87.50 95 LEU A N 1
ATOM 744 C CA . LEU A 1 95 ? 15.542 7.754 -18.833 1.00 87.50 95 LEU A CA 1
ATOM 745 C C . LEU A 1 95 ? 14.119 7.392 -18.391 1.00 87.50 95 LEU A C 1
ATOM 747 O O . LEU A 1 95 ? 13.754 7.562 -17.225 1.00 87.50 95 LEU A O 1
ATOM 751 N N . LYS A 1 96 ? 13.322 6.834 -19.308 1.00 87.25 96 LYS A N 1
ATOM 752 C CA . LYS A 1 96 ? 11.953 6.389 -19.025 1.00 87.25 96 LYS A CA 1
ATOM 753 C C . LYS A 1 96 ? 11.962 5.225 -18.040 1.00 87.25 96 LYS A C 1
ATOM 755 O O . LYS A 1 96 ? 11.210 5.242 -17.067 1.00 87.25 96 LYS A O 1
ATOM 760 N N . LYS A 1 97 ? 12.876 4.269 -18.215 1.00 86.75 97 LYS A N 1
ATOM 761 C CA . LYS A 1 97 ? 13.046 3.130 -17.308 1.00 86.75 97 LYS A CA 1
ATOM 762 C C . LYS A 1 97 ? 13.488 3.559 -15.909 1.00 86.75 97 LYS A C 1
ATOM 764 O O . LYS A 1 97 ? 12.979 3.034 -14.919 1.00 86.75 97 LYS A O 1
ATOM 769 N N . LEU A 1 98 ? 14.370 4.554 -15.801 1.00 88.88 98 LEU A N 1
ATOM 770 C CA . LEU A 1 98 ? 14.787 5.127 -14.521 1.00 88.88 98 LEU A CA 1
ATOM 771 C C . LEU A 1 98 ? 13.636 5.869 -13.828 1.00 88.88 98 LEU A C 1
ATOM 773 O O . LEU A 1 98 ? 13.422 5.683 -12.628 1.00 88.88 98 LEU A O 1
ATOM 777 N N . LYS A 1 99 ? 12.843 6.642 -14.582 1.00 92.69 99 LYS A N 1
ATOM 778 C CA . LYS A 1 99 ? 11.618 7.275 -14.073 1.00 92.69 99 LYS A CA 1
ATOM 779 C C . LYS A 1 99 ? 10.645 6.228 -13.525 1.00 92.69 99 LYS A C 1
ATOM 781 O O . LYS A 1 99 ? 10.247 6.325 -12.366 1.00 92.69 99 LYS A O 1
ATOM 786 N N . ARG A 1 100 ? 10.363 5.168 -14.293 1.00 92.44 100 ARG A N 1
ATOM 787 C CA . ARG A 1 100 ? 9.514 4.048 -13.850 1.00 92.44 100 ARG A CA 1
ATOM 788 C C . ARG A 1 100 ? 10.061 3.368 -12.600 1.00 92.44 100 ARG A C 1
ATOM 790 O O . ARG A 1 100 ? 9.307 3.100 -11.673 1.00 92.44 100 ARG A O 1
ATOM 797 N N . ARG A 1 101 ? 11.376 3.158 -12.516 1.00 92.94 101 ARG A N 1
ATOM 798 C CA . ARG A 1 101 ? 12.028 2.603 -11.319 1.00 92.94 101 ARG A CA 1
ATOM 799 C C . ARG A 1 101 ? 11.746 3.444 -10.068 1.00 92.94 101 ARG A C 1
ATOM 801 O O . ARG A 1 101 ? 11.490 2.894 -8.996 1.00 92.94 101 ARG A O 1
ATOM 808 N N . ASN A 1 102 ? 11.793 4.769 -10.195 1.00 94.62 102 ASN A N 1
ATOM 809 C CA . ASN A 1 102 ? 11.471 5.686 -9.102 1.00 94.62 102 ASN A CA 1
ATOM 810 C C . ASN A 1 102 ? 9.975 5.675 -8.764 1.00 94.62 102 ASN A C 1
ATOM 812 O O . ASN A 1 102 ? 9.630 5.681 -7.581 1.00 94.62 102 ASN A O 1
ATOM 816 N N . ASP A 1 103 ? 9.103 5.579 -9.769 1.00 96.25 103 ASP A N 1
ATOM 817 C CA . ASP A 1 103 ? 7.659 5.440 -9.566 1.00 96.25 103 ASP A CA 1
ATOM 818 C C . ASP A 1 103 ? 7.328 4.163 -8.775 1.00 96.25 103 ASP A C 1
ATOM 820 O O . ASP A 1 103 ? 6.623 4.248 -7.770 1.00 96.25 103 ASP A O 1
ATOM 824 N N . VAL A 1 104 ? 7.920 3.012 -9.130 1.00 96.44 104 VAL A N 1
ATOM 825 C CA . VAL A 1 104 ? 7.774 1.740 -8.388 1.00 96.44 104 VAL A CA 1
ATOM 826 C C . VAL A 1 104 ? 8.150 1.932 -6.913 1.00 96.44 104 VAL A C 1
ATOM 828 O O . VAL A 1 104 ? 7.416 1.531 -6.009 1.00 96.44 104 VAL A O 1
ATOM 831 N N . ARG A 1 105 ? 9.279 2.596 -6.635 1.00 95.81 105 ARG A N 1
ATOM 832 C CA . ARG A 1 105 ? 9.728 2.872 -5.257 1.00 95.81 105 ARG A CA 1
ATOM 833 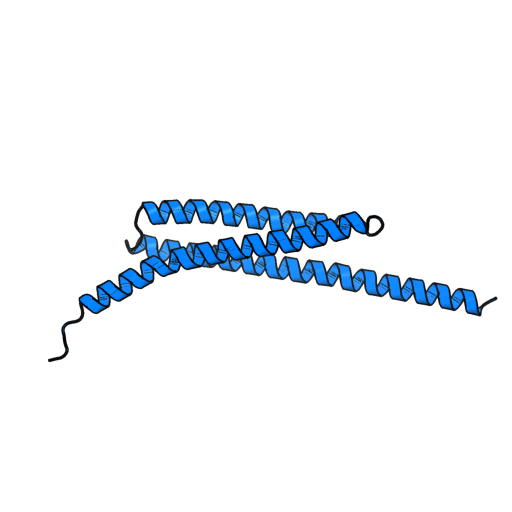C C . ARG A 1 105 ? 8.797 3.827 -4.510 1.00 95.81 105 ARG A C 1
ATOM 835 O O . ARG A 1 105 ? 8.593 3.657 -3.308 1.00 95.81 105 ARG A O 1
ATOM 842 N N . ARG A 1 106 ? 8.248 4.842 -5.183 1.00 97.75 106 ARG A N 1
ATOM 843 C CA . ARG A 1 106 ? 7.275 5.774 -4.590 1.00 97.75 106 ARG A CA 1
ATOM 844 C C . ARG A 1 106 ? 5.983 5.043 -4.229 1.00 97.75 106 ARG A C 1
ATOM 846 O O . ARG A 1 106 ? 5.536 5.155 -3.093 1.00 97.75 106 ARG A O 1
ATOM 853 N N . ARG A 1 107 ? 5.444 4.246 -5.153 1.00 96.88 107 ARG A N 1
ATOM 854 C CA . ARG A 1 107 ? 4.217 3.460 -4.957 1.00 96.88 107 ARG A CA 1
ATOM 855 C C . ARG A 1 107 ? 4.364 2.428 -3.839 1.00 96.88 107 ARG A C 1
ATOM 857 O O . ARG A 1 107 ? 3.495 2.355 -2.974 1.00 96.88 107 ARG A O 1
ATOM 864 N N . LYS A 1 108 ? 5.516 1.752 -3.757 1.00 96.44 108 LYS A N 1
ATOM 865 C CA . LYS A 1 108 ? 5.860 0.880 -2.621 1.00 96.44 108 LYS A CA 1
ATOM 866 C C . LYS A 1 108 ? 5.766 1.611 -1.277 1.00 96.44 108 LYS A C 1
ATOM 868 O O . LYS A 1 108 ? 5.160 1.101 -0.343 1.00 96.44 108 LYS A O 1
ATOM 873 N N . ARG A 1 109 ? 6.379 2.798 -1.163 1.00 97.56 109 ARG A N 1
ATOM 874 C CA . ARG A 1 109 ? 6.357 3.588 0.084 1.00 97.56 109 ARG A CA 1
ATOM 875 C C . ARG A 1 109 ? 4.941 4.018 0.462 1.00 97.56 109 ARG A C 1
ATOM 877 O O . ARG A 1 109 ? 4.578 3.888 1.622 1.00 97.56 109 ARG A O 1
ATOM 884 N N . SER A 1 110 ? 4.153 4.465 -0.513 1.00 96.19 110 SER A N 1
ATOM 885 C CA . SER A 1 110 ? 2.759 4.859 -0.284 1.00 96.19 110 SER A CA 1
ATOM 886 C C . SER A 1 110 ? 1.896 3.687 0.191 1.00 96.19 110 SER A C 1
ATOM 888 O O . SER A 1 110 ? 1.093 3.855 1.099 1.00 96.19 110 SER A O 1
ATOM 890 N N . THR A 1 111 ? 2.085 2.500 -0.392 1.00 95.94 111 THR A N 1
ATOM 891 C CA . THR A 1 111 ? 1.375 1.273 0.015 1.00 95.94 111 THR A CA 1
ATOM 892 C C . THR A 1 111 ? 1.699 0.922 1.468 1.00 95.94 111 THR A C 1
ATOM 894 O O . THR A 1 111 ? 0.800 0.782 2.289 1.00 95.94 111 THR A O 1
ATOM 897 N N . ARG A 1 112 ? 2.990 0.921 1.823 1.00 96.38 112 ARG A N 1
ATOM 898 C CA . ARG A 1 112 ? 3.450 0.678 3.200 1.00 96.38 112 ARG A CA 1
ATOM 899 C C . ARG A 1 112 ? 2.880 1.653 4.217 1.00 96.38 112 ARG A C 1
ATOM 901 O O . ARG A 1 112 ? 2.543 1.257 5.324 1.00 96.38 112 ARG A O 1
ATOM 908 N N . GLN A 1 113 ? 2.802 2.933 3.858 1.00 97.12 113 GLN A N 1
ATOM 909 C CA . GLN A 1 113 ? 2.224 3.950 4.735 1.00 97.12 113 GLN A CA 1
ATOM 910 C C . GLN A 1 113 ? 0.750 3.657 5.021 1.00 97.12 113 GLN A C 1
ATOM 912 O O . GLN A 1 113 ? 0.345 3.731 6.174 1.00 97.12 113 GLN A O 1
ATOM 917 N N . LEU A 1 114 ? -0.025 3.261 4.007 1.00 95.81 114 LEU A N 1
ATOM 918 C CA . LEU A 1 114 ? -1.432 2.898 4.190 1.00 95.81 114 LEU A CA 1
ATOM 919 C C . LEU A 1 114 ? -1.598 1.634 5.039 1.00 95.81 114 LEU A C 1
ATOM 921 O O . LEU A 1 114 ? -2.454 1.620 5.918 1.00 95.81 114 LEU A O 1
ATOM 925 N N . ASN A 1 115 ? -0.748 0.622 4.855 1.00 95.31 115 ASN A N 1
ATOM 926 C CA . ASN A 1 115 ? -0.754 -0.574 5.704 1.00 95.31 115 ASN A CA 1
ATOM 927 C C . ASN A 1 115 ? -0.411 -0.260 7.156 1.00 95.31 115 ASN A C 1
ATOM 929 O O . ASN A 1 115 ? -1.052 -0.775 8.071 1.00 95.31 115 ASN A O 1
ATOM 933 N N . HIS A 1 116 ? 0.538 0.649 7.375 1.00 96.12 116 HIS A N 1
ATOM 934 C CA . HIS A 1 116 ? 0.831 1.143 8.712 1.00 96.12 116 HIS A CA 1
ATOM 935 C C . HIS A 1 116 ? -0.367 1.890 9.320 1.00 96.12 116 HIS A C 1
ATOM 937 O O . HIS A 1 116 ? -0.702 1.658 10.478 1.00 96.12 116 HIS A O 1
ATOM 943 N N . THR A 1 117 ? -1.068 2.723 8.543 1.00 95.81 117 THR A N 1
ATOM 944 C CA . THR A 1 117 ? -2.304 3.379 8.998 1.00 95.81 117 THR A CA 1
ATOM 945 C C . THR A 1 117 ? -3.391 2.363 9.357 1.00 95.81 117 THR A C 1
ATOM 947 O O . THR A 1 117 ? -3.963 2.467 10.438 1.00 95.81 117 THR A O 1
ATOM 950 N N . LEU A 1 118 ? -3.642 1.354 8.513 1.00 94.75 118 LEU A N 1
ATOM 951 C CA . LEU A 1 118 ? -4.611 0.285 8.798 1.00 94.75 118 LEU A CA 1
ATOM 952 C C . LEU A 1 118 ? -4.279 -0.455 10.093 1.00 94.75 118 LEU A C 1
ATOM 954 O O . LEU A 1 118 ? -5.157 -0.707 10.916 1.00 94.75 118 LEU A O 1
ATOM 958 N N . ARG A 1 119 ? -3.000 -0.766 10.296 1.00 94.62 119 ARG A N 1
ATOM 959 C CA . ARG A 1 119 ? -2.532 -1.403 11.521 1.00 94.62 119 ARG A CA 1
ATOM 960 C C . ARG A 1 119 ? -2.772 -0.527 12.753 1.00 94.62 119 ARG A C 1
ATOM 962 O O . ARG A 1 119 ? -3.261 -1.027 13.759 1.00 94.62 119 ARG A O 1
ATOM 969 N N . ASN A 1 120 ? -2.484 0.769 12.674 1.00 93.75 120 ASN A N 1
ATOM 970 C CA . ASN A 1 120 ? -2.702 1.685 13.797 1.00 93.75 120 ASN A CA 1
ATOM 971 C C . ASN A 1 120 ? -4.198 1.805 14.142 1.00 93.75 120 ASN A C 1
ATOM 973 O O . ASN A 1 120 ? -4.561 1.786 15.319 1.00 93.75 120 ASN A O 1
ATOM 977 N N . LEU A 1 121 ? -5.071 1.844 13.127 1.00 92.25 121 LEU A N 1
ATOM 978 C CA . LEU A 1 121 ? -6.526 1.814 13.320 1.00 92.25 121 LEU A CA 1
ATOM 979 C C . LEU A 1 121 ? -6.994 0.513 13.997 1.00 92.25 121 LEU A C 1
ATOM 981 O O . LEU A 1 121 ? -7.913 0.543 14.809 1.00 92.25 121 LEU A O 1
ATOM 985 N N . ASN A 1 122 ? -6.326 -0.616 13.742 1.00 90.00 122 ASN A N 1
ATOM 986 C CA . ASN A 1 122 ? -6.607 -1.888 14.419 1.00 90.00 122 ASN A CA 1
ATOM 987 C C . ASN A 1 122 ? -6.146 -1.940 15.879 1.00 90.00 122 ASN A C 1
ATOM 989 O O . ASN A 1 122 ? -6.730 -2.665 16.691 1.00 90.00 122 ASN A O 1
ATOM 993 N N . GLU A 1 123 ? -5.073 -1.232 16.221 1.00 89.62 123 GLU A N 1
ATOM 994 C CA . GLU A 1 123 ? -4.489 -1.260 17.563 1.00 89.62 123 GLU A CA 1
ATOM 995 C C . GLU A 1 123 ? -5.287 -0.390 18.554 1.00 89.62 123 GLU A C 1
ATOM 997 O O . GLU A 1 123 ? -5.434 -0.766 19.721 1.00 89.62 123 GLU A O 1
ATOM 1002 N N . ALA A 1 124 ? -5.902 0.708 18.100 1.00 84.50 124 ALA A N 1
ATOM 1003 C CA . ALA A 1 124 ? -6.658 1.621 18.965 1.00 84.50 124 ALA A CA 1
ATOM 1004 C C . ALA A 1 124 ? -7.828 0.954 19.741 1.00 84.50 124 ALA A C 1
ATOM 1006 O O . ALA A 1 124 ? -7.880 1.097 20.972 1.00 84.50 124 ALA A O 1
ATOM 1007 N N . PRO A 1 125 ? -8.716 0.149 19.117 1.00 83.31 125 PRO A N 1
ATOM 1008 C CA . PRO A 1 125 ? -9.758 -0.589 19.837 1.00 83.31 125 PRO A CA 1
ATOM 1009 C C . PRO A 1 125 ? -9.205 -1.559 20.890 1.00 83.31 125 PRO A C 1
ATOM 1011 O O . PRO A 1 125 ? -9.758 -1.677 21.989 1.00 83.31 125 PRO A O 1
ATOM 1014 N N . ARG A 1 126 ? -8.076 -2.220 20.593 1.00 81.75 126 ARG A N 1
ATOM 1015 C CA . ARG A 1 126 ? -7.443 -3.194 21.498 1.00 81.75 126 ARG A CA 1
ATOM 1016 C C . ARG A 1 126 ? -6.951 -2.529 22.780 1.00 81.75 126 ARG A C 1
ATOM 1018 O O . ARG A 1 126 ? -7.156 -3.075 23.865 1.00 81.75 126 ARG A O 1
ATOM 1025 N N . HIS A 1 127 ? -6.356 -1.341 22.681 1.00 84.44 127 HIS A N 1
ATOM 1026 C CA . HIS A 1 127 ? -5.908 -0.595 23.858 1.00 84.44 127 HIS A CA 1
ATOM 1027 C C . HIS A 1 127 ? -7.075 -0.204 24.770 1.00 84.44 127 HIS A C 1
ATOM 1029 O O . HIS A 1 127 ? -6.985 -0.392 25.986 1.00 84.44 127 HIS A O 1
ATOM 1035 N N . ARG A 1 128 ? -8.205 0.240 24.202 1.00 81.12 128 ARG A N 1
ATOM 1036 C CA . ARG A 1 128 ? -9.409 0.561 24.989 1.00 81.12 128 ARG A CA 1
ATOM 1037 C C . ARG A 1 128 ? -9.996 -0.664 25.683 1.00 81.12 128 ARG A C 1
ATOM 1039 O O . ARG A 1 128 ? -10.380 -0.572 26.848 1.00 81.12 128 ARG A O 1
ATOM 1046 N N . ARG A 1 129 ? -10.023 -1.821 25.012 1.00 80.94 129 ARG A N 1
ATOM 1047 C CA . ARG A 1 129 ? -10.447 -3.090 25.627 1.00 80.94 129 ARG A CA 1
ATOM 1048 C C . ARG A 1 129 ? -9.569 -3.439 26.826 1.00 80.94 129 ARG A C 1
ATOM 1050 O O . ARG A 1 129 ? -10.096 -3.744 27.892 1.00 80.94 129 ARG A O 1
ATOM 1057 N N . SER A 1 130 ? -8.249 -3.387 26.661 1.00 84.00 130 SER A N 1
ATOM 1058 C CA . SER A 1 130 ? -7.299 -3.708 27.730 1.00 84.00 130 SER A CA 1
ATOM 1059 C C . SER A 1 130 ? -7.451 -2.772 28.928 1.00 84.00 130 SER A C 1
ATOM 1061 O O . SER A 1 130 ? -7.521 -3.252 30.057 1.00 84.00 130 SER A O 1
ATOM 1063 N N . ALA A 1 131 ? -7.595 -1.464 28.692 1.00 84.69 131 ALA A N 1
ATOM 1064 C CA . ALA A 1 131 ? -7.843 -0.484 29.749 1.00 84.69 131 ALA A CA 1
ATOM 1065 C C . ALA A 1 131 ? -9.171 -0.751 30.482 1.00 84.69 131 ALA A C 1
ATOM 1067 O O . ALA A 1 131 ? -9.210 -0.765 31.710 1.00 84.69 131 ALA A O 1
ATOM 1068 N N . ARG A 1 132 ? -10.249 -1.052 29.741 1.00 84.88 132 ARG A N 1
ATOM 1069 C CA . ARG A 1 132 ? -11.553 -1.400 30.326 1.00 84.88 132 ARG A CA 1
ATOM 1070 C C . ARG A 1 132 ? -11.489 -2.675 31.169 1.00 84.88 132 ARG A C 1
ATOM 1072 O O . ARG A 1 132 ? -12.100 -2.728 32.227 1.00 84.88 132 ARG A O 1
ATOM 1079 N N . LEU A 1 133 ? -10.754 -3.695 30.723 1.00 86.75 133 LEU A N 1
ATOM 1080 C CA . LEU A 1 133 ? -10.586 -4.943 31.474 1.00 86.75 133 LEU A CA 1
ATOM 1081 C C . LEU A 1 133 ? -9.735 -4.759 32.734 1.00 86.75 133 LEU A C 1
ATOM 1083 O O . LEU A 1 133 ? -10.023 -5.391 33.744 1.00 86.75 133 LEU A O 1
ATOM 1087 N N . GLN A 1 134 ? -8.709 -3.904 32.691 1.00 89.31 134 GLN A N 1
ATOM 1088 C CA . GLN A 1 134 ? -7.914 -3.567 33.875 1.00 89.31 134 GLN A CA 1
ATOM 1089 C C . GLN A 1 134 ? -8.745 -2.811 34.914 1.00 89.31 134 GLN A C 1
ATOM 1091 O O . GLN A 1 134 ? -8.681 -3.159 36.085 1.00 89.31 134 GLN A O 1
ATOM 1096 N N . ALA A 1 135 ? -9.587 -1.862 34.490 1.00 87.38 135 ALA A N 1
ATOM 1097 C CA . ALA A 1 135 ? -10.478 -1.118 35.385 1.00 87.38 135 ALA A CA 1
ATOM 1098 C C . ALA A 1 135 ? -11.551 -1.991 36.071 1.00 87.38 135 ALA A C 1
ATOM 1100 O O . ALA A 1 135 ? -12.111 -1.589 37.083 1.00 87.38 135 ALA A O 1
ATOM 1101 N N . LEU A 1 136 ? -11.855 -3.169 35.516 1.00 89.25 136 LEU A N 1
ATOM 1102 C CA . LEU A 1 136 ? -12.820 -4.120 36.078 1.00 89.25 136 LEU A CA 1
ATOM 1103 C C . LEU A 1 136 ? -12.175 -5.175 36.990 1.00 89.25 136 LEU A C 1
ATOM 1105 O O . LEU A 1 136 ? -12.893 -6.012 37.538 1.00 89.25 136 LEU A O 1
ATOM 1109 N N . ARG A 1 137 ? -10.841 -5.192 37.137 1.00 88.56 137 ARG A N 1
ATOM 1110 C CA . ARG A 1 137 ? -10.184 -6.115 38.068 1.00 88.56 137 ARG A CA 1
ATOM 1111 C C . ARG A 1 137 ? -10.349 -5.590 39.499 1.00 88.56 137 ARG A C 1
ATOM 1113 O O . ARG A 1 137 ? -9.952 -4.456 39.746 1.00 88.56 137 ARG A O 1
ATOM 1120 N N . PRO A 1 138 ? -10.913 -6.382 40.427 1.00 80.44 138 PRO A N 1
ATOM 1121 C CA . PRO A 1 138 ? -10.941 -6.004 41.834 1.00 80.44 138 PRO A CA 1
ATOM 1122 C C . PRO A 1 138 ? -9.510 -5.952 42.387 1.00 80.44 138 PRO A C 1
ATOM 1124 O O . PRO A 1 138 ? -8.676 -6.781 42.004 1.00 80.44 138 PRO A O 1
ATOM 1127 N N . ASP A 1 139 ? -9.233 -4.985 43.265 1.00 83.75 139 ASP A N 1
ATOM 1128 C CA . ASP A 1 139 ? -7.939 -4.887 43.942 1.00 83.75 139 ASP A CA 1
ATOM 1129 C C . ASP A 1 139 ? -7.674 -6.167 44.751 1.00 83.75 139 ASP A C 1
ATOM 1131 O O . ASP A 1 139 ? -8.582 -6.660 45.430 1.00 83.75 139 ASP A O 1
ATOM 1135 N N . PRO A 1 140 ? -6.460 -6.743 44.670 1.00 81.88 140 PRO A N 1
ATOM 1136 C CA . PRO A 1 140 ? -6.108 -7.897 45.479 1.00 81.88 140 PRO A CA 1
ATOM 1137 C C . PRO A 1 140 ? -6.049 -7.461 46.949 1.00 81.88 140 PRO A C 1
ATOM 1139 O O . PRO A 1 140 ? -5.154 -6.714 47.340 1.00 81.88 140 PRO A O 1
ATOM 1142 N N . THR A 1 141 ? -7.036 -7.900 47.729 1.00 81.25 141 THR A N 1
ATOM 1143 C CA . THR A 1 141 ? -7.087 -7.763 49.194 1.00 81.25 141 THR A CA 1
ATOM 1144 C C . THR A 1 141 ? -6.107 -8.694 49.882 1.00 81.25 141 THR A C 1
ATOM 1146 O O . THR A 1 141 ? -6.049 -9.868 49.445 1.00 81.25 141 THR A O 1
#

Sequence (141 aa):
MAELAVGLIGAAATVGAAQLTSGSGFTGRHESSHRQEMIETRRNMDDFIANLSSGQVTQDEELEFLRTRDRAIRQENEYHETIESYKGETWFNLLKKLKRRNDVRRRKRSTRQLNHTLRNLNEAPRHRRSARLQALRPDPT

Foldseek 3Di:
DVVVVVVVVVVVVVVVVCVVCVLCVLLVVLVVLLVVLVVLLVVLVVLVVVCVVVVLADPVLVVVLVVLSVVLVVLSVVLVVLSVVLNPDDVVPVVVNVVSSVVNVVSSVVNVVSSVVSVVSSVVSVVVVVVVVVVPDDDDD

pLDDT: mean 83.83, std 17.29, range [38.66, 97.75]

Organism: NCBI:txid1033008